Protein AF-A0A965VRT1-F1 (afdb_monomer_lite)

Radius of gyration: 18.02 Å; chains: 1; bounding box: 36×19×49 Å

Sequence (47 aa):
PDGWTVVTKDHSLSAQWEHTVLVTDTGYEVLTMGQLSREPGLLEGAA

pLDDT: mean 88.34, std 13.68, range [53.88, 98.44]

Foldseek 3Di:
DPVPDDADPVNDDDDDDDFDWDADPVGIDGPPDDPCRVCVCVVVPPD

Secondary structure (DSSP, 8-state):
--S-----TT----------EEEETTEEEETT--HHHH-GGGGTT--

Structure (mmCIF, N/CA/C/O backbone):
data_AF-A0A965VRT1-F1
#
_entry.id   AF-A0A965VRT1-F1
#
loop_
_atom_site.group_PDB
_atom_site.id
_atom_site.type_symbol
_atom_site.label_atom_id
_atom_site.label_alt_id
_atom_site.label_comp_id
_atom_site.label_asym_id
_atom_site.label_entity_id
_atom_site.label_seq_id
_atom_site.pdbx_PDB_ins_code
_atom_site.Cartn_x
_atom_site.Cartn_y
_atom_site.Cartn_z
_atom_site.occupancy
_atom_site.B_iso_or_equiv
_atom_site.auth_seq_id
_atom_site.auth_comp_id
_atom_site.auth_asym_id
_atom_site.auth_atom_id
_atom_site.pdbx_PDB_model_num
ATOM 1 N N . PRO A 1 1 ? 11.071 -8.229 -23.320 1.00 81.94 1 PRO A N 1
ATOM 2 C CA . PRO A 1 1 ? 10.420 -7.730 -22.085 1.00 81.94 1 PRO A CA 1
ATOM 3 C C . PRO A 1 1 ? 9.941 -8.917 -21.253 1.00 81.94 1 PRO A C 1
ATOM 5 O O . PRO A 1 1 ? 9.584 -9.929 -21.846 1.00 81.94 1 PRO A O 1
ATOM 8 N N . ASP A 1 2 ? 9.973 -8.817 -19.927 1.00 95.88 2 ASP A N 1
ATOM 9 C CA . ASP A 1 2 ? 9.548 -9.900 -19.022 1.00 95.88 2 ASP A CA 1
ATOM 10 C C . ASP A 1 2 ? 8.018 -10.021 -18.880 1.00 95.88 2 ASP A C 1
ATOM 12 O O . ASP A 1 2 ? 7.528 -11.026 -18.379 1.00 95.88 2 ASP A O 1
ATOM 16 N N . GLY A 1 3 ? 7.266 -9.022 -19.352 1.00 97.19 3 GLY A N 1
ATOM 17 C CA . GLY A 1 3 ? 5.804 -8.982 -19.279 1.00 97.19 3 GLY A CA 1
ATOM 18 C C . GLY A 1 3 ? 5.249 -8.457 -17.952 1.00 97.19 3 GLY A C 1
ATOM 19 O O . GLY A 1 3 ? 4.033 -8.420 -17.802 1.00 97.19 3 GLY A O 1
ATOM 20 N N . TRP A 1 4 ? 6.112 -8.027 -17.025 1.00 96.56 4 TRP A N 1
ATOM 21 C CA . TRP A 1 4 ? 5.732 -7.627 -15.664 1.00 96.56 4 TRP A CA 1
ATOM 22 C C . TRP A 1 4 ? 6.301 -6.278 -15.251 1.00 96.56 4 TRP A C 1
ATOM 24 O O . TRP A 1 4 ? 5.625 -5.509 -14.570 1.00 96.56 4 TRP A O 1
ATOM 34 N N . THR A 1 5 ? 7.536 -5.979 -15.648 1.00 96.75 5 THR A N 1
ATOM 35 C CA . THR A 1 5 ? 8.210 -4.763 -15.207 1.00 96.75 5 THR A CA 1
ATOM 36 C C . THR A 1 5 ? 7.547 -3.537 -15.826 1.00 96.75 5 THR A C 1
ATOM 38 O O . THR A 1 5 ? 7.564 -3.342 -17.044 1.00 96.75 5 THR A O 1
ATOM 41 N N . VAL A 1 6 ? 6.984 -2.687 -14.966 1.00 96.88 6 VAL A N 1
ATOM 42 C CA . VAL A 1 6 ? 6.430 -1.384 -15.341 1.00 96.88 6 VAL A CA 1
ATOM 43 C C . VAL A 1 6 ? 7.510 -0.319 -15.162 1.00 96.88 6 VAL A C 1
ATOM 45 O O . VAL A 1 6 ? 8.087 -0.189 -14.086 1.00 96.88 6 VAL A O 1
ATOM 48 N N . VAL A 1 7 ? 7.775 0.452 -16.218 1.00 96.50 7 VAL A N 1
ATOM 49 C CA . VAL A 1 7 ? 8.733 1.569 -16.217 1.00 96.50 7 VAL A CA 1
ATOM 50 C C . VAL A 1 7 ? 8.030 2.881 -16.552 1.00 96.50 7 VAL A C 1
ATOM 52 O O . VAL A 1 7 ? 7.061 2.902 -17.315 1.00 96.50 7 VAL A O 1
ATOM 55 N N . THR A 1 8 ? 8.514 3.989 -15.990 1.00 97.81 8 THR A N 1
ATOM 56 C CA . THR A 1 8 ? 8.062 5.335 -16.362 1.00 97.81 8 THR A CA 1
ATOM 57 C C . THR A 1 8 ? 8.452 5.630 -17.811 1.00 97.81 8 THR A C 1
ATOM 59 O O . THR A 1 8 ? 9.527 5.250 -18.274 1.00 97.81 8 THR A O 1
ATOM 62 N N . LYS A 1 9 ? 7.577 6.320 -18.555 1.00 97.69 9 LYS A N 1
ATOM 63 C CA . LYS A 1 9 ? 7.805 6.631 -19.980 1.00 97.69 9 LYS A CA 1
ATOM 64 C C . LYS A 1 9 ? 9.099 7.422 -20.213 1.00 97.69 9 LYS A C 1
ATOM 66 O O . LYS A 1 9 ? 9.732 7.272 -21.251 1.00 97.69 9 LYS A O 1
ATOM 71 N N . ASP A 1 10 ? 9.444 8.289 -19.271 1.00 98.25 10 ASP A N 1
ATOM 72 C CA . ASP A 1 10 ? 10.616 9.164 -19.287 1.00 98.25 10 ASP A CA 1
ATOM 73 C C . ASP A 1 10 ? 11.808 8.589 -18.509 1.00 98.25 10 ASP A C 1
ATOM 75 O O . ASP A 1 10 ? 12.855 9.227 -18.445 1.00 98.25 10 ASP A O 1
ATOM 79 N N . HIS A 1 11 ? 11.659 7.389 -17.939 1.00 97.06 11 HIS A N 1
ATOM 80 C CA . HIS A 1 11 ? 12.669 6.711 -17.130 1.00 97.06 11 HIS A CA 1
ATOM 81 C C . HIS A 1 11 ? 13.091 7.494 -15.872 1.00 97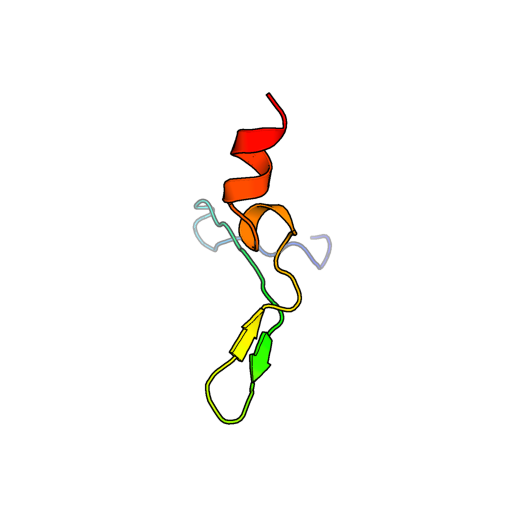.06 11 HIS A C 1
ATOM 83 O O . HIS A 1 11 ? 14.127 7.197 -15.272 1.00 97.06 11 HIS A O 1
ATOM 89 N N . SER A 1 12 ? 12.284 8.466 -15.438 1.00 98.38 12 SER A N 1
ATOM 90 C CA . SER A 1 12 ? 12.482 9.157 -14.165 1.00 98.38 12 SER A CA 1
ATOM 91 C C . SER A 1 12 ? 12.180 8.231 -12.980 1.00 98.38 12 SER A C 1
ATOM 93 O O . SER A 1 12 ? 11.464 7.233 -13.112 1.00 98.38 12 SER A O 1
ATOM 95 N N . LEU A 1 13 ? 12.710 8.573 -11.801 1.00 98.44 13 LEU A N 1
ATOM 96 C CA . LEU A 1 13 ? 12.529 7.798 -10.570 1.00 98.44 13 LEU A CA 1
ATOM 97 C C . LEU A 1 13 ? 11.052 7.712 -10.149 1.00 98.44 13 LEU A C 1
ATOM 99 O O . LEU A 1 13 ? 10.305 8.683 -10.251 1.00 98.44 13 LEU A O 1
ATOM 103 N N . SER A 1 14 ? 10.662 6.556 -9.611 1.00 98.06 14 SER A N 1
ATOM 104 C CA . SER A 1 14 ? 9.345 6.306 -9.019 1.00 98.06 14 SER A CA 1
ATOM 105 C C . SER A 1 14 ? 9.504 5.629 -7.656 1.00 98.06 14 SER A C 1
ATOM 107 O O . SER A 1 14 ? 10.470 4.900 -7.430 1.00 98.06 14 SER A O 1
ATOM 109 N N . ALA A 1 15 ? 8.561 5.883 -6.751 1.00 98.19 15 ALA A N 1
ATOM 110 C CA . ALA A 1 15 ? 8.451 5.234 -5.449 1.00 98.19 15 ALA A CA 1
ATOM 111 C C . ALA A 1 15 ? 6.973 4.938 -5.145 1.00 98.19 15 ALA A C 1
ATOM 113 O O . ALA A 1 15 ? 6.086 5.641 -5.633 1.00 98.19 15 ALA A O 1
ATOM 114 N N . GLN A 1 16 ? 6.714 3.912 -4.330 1.00 98.06 16 GLN A N 1
ATOM 115 C CA . GLN A 1 16 ? 5.376 3.474 -3.927 1.00 98.06 16 GLN A CA 1
ATOM 116 C C . 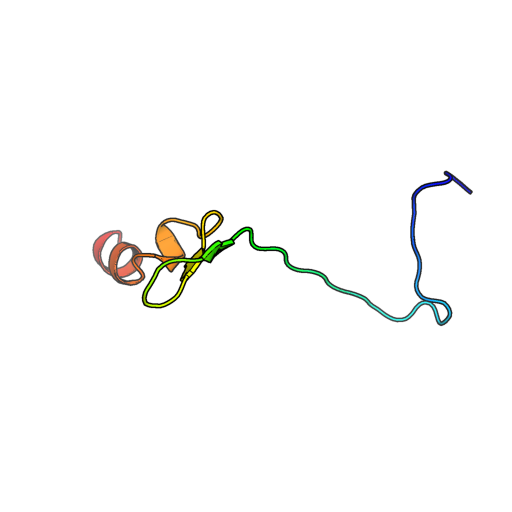GLN A 1 16 ? 5.380 3.092 -2.440 1.00 98.06 16 GLN A C 1
ATOM 118 O O . GLN A 1 16 ? 6.344 2.507 -1.949 1.00 98.06 16 GLN A O 1
ATOM 123 N N . TRP A 1 17 ? 4.269 3.370 -1.757 1.00 96.38 17 TRP A N 1
ATOM 124 C CA . TRP A 1 17 ? 3.905 2.781 -0.469 1.00 96.38 17 TRP A CA 1
ATOM 125 C C . TRP A 1 17 ? 2.471 2.258 -0.552 1.00 96.38 17 TRP A C 1
ATOM 127 O O . TRP A 1 17 ? 1.670 2.780 -1.328 1.00 96.38 17 TRP A O 1
ATOM 137 N N . GLU A 1 18 ? 2.140 1.250 0.252 1.00 96.94 18 GLU A N 1
ATOM 138 C CA . GLU A 1 18 ? 0.805 0.653 0.291 1.00 96.94 18 GLU A CA 1
ATOM 139 C C . GLU A 1 18 ? 0.369 0.394 1.736 1.00 96.94 18 GLU A C 1
ATOM 141 O O . GLU A 1 18 ? 1.141 -0.090 2.569 1.00 96.94 18 GLU A O 1
ATOM 146 N N . HIS A 1 19 ? -0.894 0.706 2.026 1.00 96.38 19 HIS A N 1
ATOM 147 C CA . HIS A 1 19 ? -1.555 0.315 3.259 1.00 96.38 19 HIS A CA 1
ATOM 148 C C . HIS A 1 19 ? -2.924 -0.285 2.966 1.00 96.38 19 HIS A C 1
ATOM 150 O O . HIS A 1 19 ? -3.705 0.276 2.199 1.00 96.38 19 HIS A O 1
ATOM 156 N N . THR A 1 20 ? -3.235 -1.395 3.634 1.00 97.69 20 THR A N 1
ATOM 157 C CA . THR A 1 20 ? -4.609 -1.903 3.692 1.00 97.69 20 THR A CA 1
ATOM 158 C C . THR A 1 20 ? -5.322 -1.234 4.860 1.00 97.69 20 THR A C 1
ATOM 160 O O . THR A 1 20 ? -4.790 -1.204 5.972 1.00 97.69 20 THR A O 1
ATOM 163 N N . VAL A 1 21 ? -6.522 -0.706 4.621 1.00 97.62 21 VAL A N 1
ATOM 164 C CA . VAL A 1 21 ? -7.320 -0.019 5.643 1.00 97.62 21 VAL A CA 1
ATOM 165 C C . VAL A 1 21 ? -8.685 -0.673 5.828 1.00 97.62 21 VAL A C 1
ATOM 167 O O . VAL A 1 21 ? -9.292 -1.145 4.868 1.00 97.62 21 VAL A O 1
AT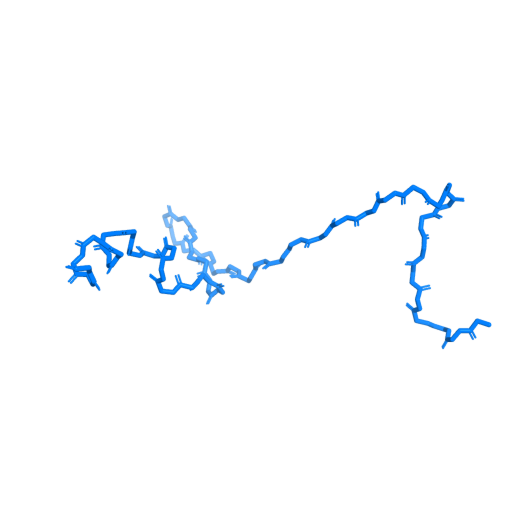OM 170 N N . LEU A 1 22 ? -9.171 -0.668 7.065 1.00 97.75 22 LEU A N 1
ATOM 171 C CA . LEU A 1 22 ? -10.547 -1.000 7.422 1.00 97.75 22 LEU A CA 1
ATOM 172 C C . LEU A 1 22 ? -11.304 0.296 7.704 1.00 97.75 22 LEU A C 1
ATOM 174 O O . LEU A 1 22 ? -10.880 1.063 8.561 1.00 97.75 22 LEU A O 1
ATOM 178 N N . VAL A 1 23 ? -12.424 0.532 7.024 1.00 98.25 23 VAL A N 1
ATOM 179 C CA . VAL A 1 23 ? -13.323 1.652 7.344 1.00 98.25 23 VAL A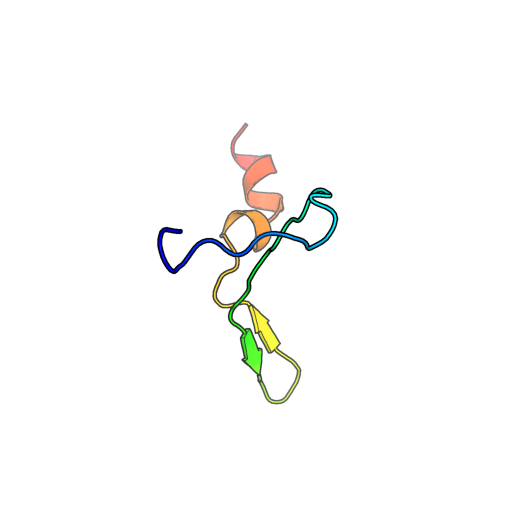 CA 1
ATOM 180 C C . VAL A 1 23 ? -14.191 1.275 8.544 1.00 98.25 23 VAL A C 1
ATOM 182 O O . VAL A 1 23 ? -14.705 0.159 8.613 1.00 98.25 23 VAL A O 1
ATOM 185 N N . THR A 1 24 ? -14.361 2.205 9.477 1.00 98.06 24 THR A N 1
ATOM 186 C CA . THR A 1 24 ? -15.195 2.063 10.675 1.00 98.06 24 THR A CA 1
ATOM 187 C C . THR A 1 24 ? -16.241 3.177 10.719 1.00 98.06 24 THR A C 1
ATOM 189 O O . THR A 1 24 ? -16.165 4.139 9.954 1.00 98.06 24 THR A O 1
ATOM 192 N N . ASP A 1 25 ? -17.206 3.089 11.636 1.00 98.31 25 ASP A N 1
ATOM 193 C CA . ASP A 1 25 ? -18.284 4.085 11.760 1.00 98.31 25 ASP A CA 1
ATOM 194 C C . ASP A 1 25 ? -17.778 5.51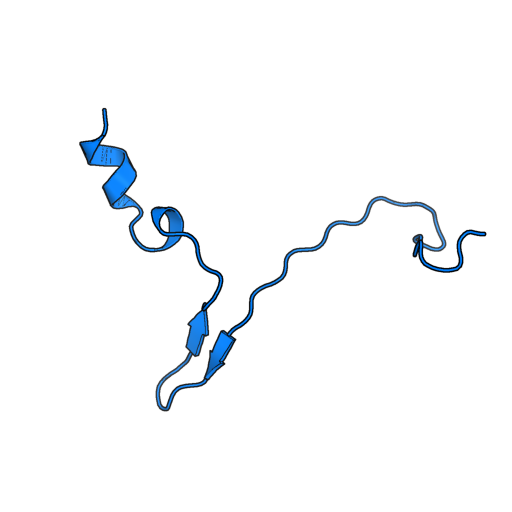4 12.024 1.00 98.31 25 ASP A C 1
ATOM 196 O O . ASP A 1 25 ? -18.461 6.491 11.720 1.00 98.31 25 ASP A O 1
ATOM 200 N N . THR A 1 26 ? -16.580 5.648 12.598 1.00 98.12 26 THR A N 1
ATOM 201 C CA . THR A 1 26 ? -15.992 6.931 13.001 1.00 98.12 26 THR A CA 1
ATOM 202 C C . THR A 1 26 ? -14.687 7.267 12.277 1.00 98.12 26 THR A C 1
ATOM 204 O O . THR A 1 26 ? -14.119 8.329 12.532 1.00 98.12 26 THR A O 1
ATOM 207 N N . GLY A 1 27 ? -14.196 6.409 11.373 1.00 97.25 27 GLY A N 1
ATOM 208 C CA . GLY A 1 27 ? -12.923 6.630 10.685 1.00 97.25 27 GLY A CA 1
ATOM 209 C C . GLY A 1 27 ? -12.374 5.396 9.972 1.00 97.25 27 GLY A C 1
ATOM 210 O O . GLY A 1 27 ? -13.075 4.745 9.199 1.00 97.25 27 GLY A O 1
ATOM 211 N N . TYR A 1 28 ? -11.088 5.104 10.187 1.00 97.06 28 TYR A N 1
ATOM 212 C CA . TYR A 1 28 ? -10.419 3.935 9.620 1.00 97.06 28 TYR A CA 1
ATOM 213 C C . TYR A 1 28 ? -9.304 3.400 10.527 1.00 97.06 28 TYR A C 1
ATOM 215 O O . TYR A 1 28 ? -8.715 4.140 11.313 1.00 97.06 28 TYR A O 1
ATOM 223 N N . GLU A 1 29 ? -8.981 2.118 10.372 1.00 94.62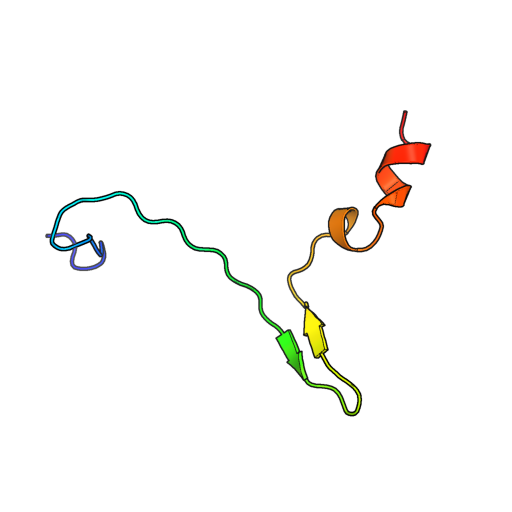 29 GLU A N 1
ATOM 224 C CA . GLU A 1 29 ? -7.798 1.474 10.944 1.00 94.62 29 GLU A CA 1
ATOM 225 C C . GLU A 1 29 ? -6.822 1.087 9.828 1.00 94.62 29 GLU A C 1
ATOM 227 O O . GLU A 1 29 ? -7.221 0.527 8.806 1.00 94.62 29 GLU A O 1
ATOM 232 N N . VAL A 1 30 ? -5.531 1.363 10.024 1.00 95.50 30 VAL A N 1
ATOM 233 C CA . VAL A 1 30 ? -4.464 0.914 9.119 1.00 95.50 30 VAL A CA 1
ATOM 234 C C . VAL A 1 30 ? -4.013 -0.483 9.541 1.00 95.50 30 VAL A C 1
ATOM 236 O O . VAL A 1 30 ? -3.262 -0.638 10.501 1.00 95.50 30 VAL A O 1
ATOM 239 N N . LEU A 1 31 ? -4.448 -1.505 8.805 1.00 94.81 31 LEU A N 1
ATOM 240 C CA . LEU A 1 31 ? -4.213 -2.914 9.148 1.00 94.81 31 LEU A CA 1
ATOM 241 C C . LEU A 1 31 ? -2.751 -3.343 8.969 1.00 94.81 31 LEU A C 1
ATOM 243 O O . LEU A 1 31 ? -2.301 -4.313 9.567 1.00 94.81 31 LEU A O 1
ATOM 247 N N . THR A 1 32 ? -2.004 -2.617 8.142 1.00 94.38 32 THR A N 1
ATOM 248 C CA . THR A 1 32 ? -0.603 -2.903 7.798 1.00 94.38 32 THR A CA 1
ATOM 249 C C . THR A 1 32 ? 0.386 -1.988 8.523 1.00 94.38 32 THR A C 1
ATOM 251 O O . THR A 1 32 ? 1.526 -1.838 8.087 1.00 94.38 32 THR A O 1
ATOM 254 N N . MET A 1 33 ? -0.038 -1.326 9.603 1.00 92.50 33 MET A N 1
ATOM 255 C CA . MET A 1 33 ? 0.843 -0.474 10.399 1.00 92.50 33 MET A CA 1
ATOM 256 C C . MET A 1 33 ? 1.715 -1.324 11.334 1.00 92.50 33 MET A C 1
ATOM 258 O O . MET A 1 33 ? 1.215 -2.176 12.065 1.00 92.50 33 MET A O 1
ATOM 262 N N . GLY A 1 34 ? 3.029 -1.088 11.322 1.00 84.88 34 GLY A N 1
ATOM 263 C CA . GLY A 1 34 ? 3.964 -1.766 12.220 1.00 84.88 34 GLY A CA 1
ATOM 264 C C . GLY A 1 34 ? 3.822 -1.309 13.677 1.00 84.88 34 GLY A C 1
ATOM 265 O O . GLY A 1 34 ? 3.424 -0.177 13.949 1.00 84.88 34 GLY A O 1
ATOM 266 N N . GLN A 1 35 ? 4.212 -2.171 14.622 1.00 74.31 35 GLN A N 1
ATOM 267 C CA . GLN A 1 35 ? 4.079 -1.916 16.065 1.00 74.31 35 GLN A CA 1
ATOM 268 C C . GLN A 1 35 ? 4.815 -0.647 16.526 1.00 74.31 35 GLN A C 1
ATOM 270 O O . GLN A 1 35 ? 4.295 0.097 17.348 1.00 74.31 35 GLN A O 1
ATOM 275 N N . LEU A 1 36 ? 5.983 -0.356 15.942 1.00 73.56 36 LEU A N 1
ATOM 276 C CA . LEU A 1 36 ? 6.757 0.858 16.232 1.00 73.56 36 LEU A CA 1
ATOM 277 C C . LEU A 1 36 ? 6.026 2.145 15.829 1.00 73.56 36 LEU A C 1
ATOM 279 O O . LEU A 1 36 ? 6.122 3.155 16.513 1.00 73.56 36 LEU A O 1
ATOM 283 N N . SER A 1 37 ? 5.295 2.111 14.716 1.00 77.12 37 SER A N 1
ATOM 284 C CA . SER A 1 37 ? 4.513 3.256 14.241 1.00 77.12 37 SER A CA 1
ATOM 285 C C . SER A 1 37 ? 3.208 3.419 15.017 1.00 77.12 37 SER A C 1
ATOM 287 O O . SER A 1 37 ? 2.691 4.528 15.105 1.00 77.12 37 SER A O 1
ATOM 289 N N . ARG A 1 38 ? 2.685 2.320 15.576 1.00 76.44 38 ARG A N 1
ATOM 290 C CA . ARG A 1 38 ? 1.486 2.315 16.421 1.00 76.44 38 ARG A CA 1
ATOM 291 C C . ARG A 1 38 ? 1.778 2.852 17.823 1.00 76.44 38 ARG A C 1
ATOM 293 O O . ARG A 1 38 ? 0.951 3.563 18.372 1.00 76.44 38 ARG A O 1
ATOM 300 N N . GLU A 1 39 ? 2.967 2.562 18.352 1.00 79.75 39 GLU A N 1
ATOM 301 C CA . GLU A 1 39 ? 3.406 2.948 19.698 1.00 79.75 39 GLU A CA 1
ATOM 302 C C . GLU A 1 39 ? 4.792 3.622 19.649 1.00 79.75 39 GLU A C 1
ATOM 304 O O . GLU A 1 39 ? 5.805 2.980 19.947 1.00 79.75 39 GLU A O 1
ATOM 309 N N . PRO A 1 40 ? 4.883 4.918 19.293 1.00 66.31 40 PRO A N 1
ATOM 310 C CA . PRO A 1 40 ? 6.170 5.610 19.174 1.00 66.31 40 PRO A CA 1
ATOM 311 C C . PRO A 1 40 ? 7.013 5.577 20.463 1.00 66.31 40 PRO A C 1
ATOM 313 O O . PRO A 1 40 ? 8.240 5.526 20.397 1.00 66.31 40 PRO A O 1
ATOM 316 N N . GLY A 1 41 ? 6.361 5.532 21.632 1.00 72.19 41 GLY A N 1
ATOM 317 C CA . GLY A 1 41 ? 7.014 5.449 22.944 1.00 72.19 41 GLY A CA 1
ATOM 318 C C . GLY A 1 41 ? 7.693 4.105 23.245 1.00 72.19 41 GLY A C 1
ATOM 319 O O . GLY A 1 41 ? 8.475 4.017 24.187 1.00 72.19 41 GLY A O 1
ATOM 320 N N . LEU A 1 42 ? 7.467 3.058 22.437 1.00 65.56 42 LEU A N 1
ATOM 321 C CA . LEU A 1 42 ? 8.153 1.768 22.597 1.00 65.56 42 LEU A CA 1
ATOM 322 C C . LEU A 1 42 ? 9.671 1.887 22.357 1.00 65.56 42 LEU A C 1
ATOM 324 O O . LEU A 1 42 ? 10.443 1.088 22.883 1.00 65.56 42 LEU A O 1
ATOM 328 N N . LEU A 1 43 ? 10.103 2.893 21.589 1.00 62.06 43 LEU A N 1
ATOM 329 C CA . LEU A 1 43 ? 11.518 3.169 21.329 1.00 62.06 43 LEU A CA 1
ATOM 330 C C . LEU A 1 43 ? 12.221 3.861 22.506 1.00 62.06 43 LEU A C 1
ATOM 332 O O . LEU A 1 43 ? 13.429 3.709 22.658 1.00 62.06 43 LEU A O 1
ATOM 336 N N . GLU A 1 44 ? 11.488 4.588 23.352 1.00 63.03 44 GLU A N 1
ATOM 337 C CA . GLU A 1 44 ? 12.065 5.380 24.449 1.00 63.03 44 GLU A CA 1
ATOM 338 C C . GLU A 1 44 ? 12.417 4.532 25.685 1.00 63.03 44 GLU A C 1
ATOM 340 O O . GLU A 1 44 ? 13.255 4.938 26.482 1.00 63.03 44 GLU A O 1
ATOM 345 N N . GLY A 1 45 ? 11.820 3.343 25.839 1.00 58.41 45 GLY A N 1
ATOM 346 C CA . GLY A 1 45 ? 12.074 2.426 26.963 1.00 58.41 45 GLY A CA 1
ATOM 347 C C . GLY A 1 45 ? 13.016 1.255 26.659 1.00 58.41 45 GLY A C 1
ATOM 348 O O . GLY A 1 45 ? 13.221 0.407 27.524 1.00 58.41 45 GLY A O 1
ATOM 349 N N . ALA A 1 46 ? 13.541 1.167 25.433 1.00 59.09 46 ALA A N 1
ATOM 350 C CA . ALA A 1 46 ? 14.397 0.068 24.973 1.00 59.09 46 ALA A CA 1
ATOM 351 C C . ALA A 1 46 ? 15.898 0.428 24.925 1.00 59.09 46 ALA A C 1
ATOM 353 O O . ALA A 1 46 ? 16.694 -0.379 24.438 1.00 59.09 46 ALA A O 1
ATOM 354 N N . ALA A 1 47 ? 16.266 1.623 25.405 1.00 53.88 47 ALA A N 1
ATOM 355 C CA . ALA A 1 47 ? 17.637 2.128 25.498 1.00 53.88 47 ALA A CA 1
ATOM 356 C C . ALA A 1 47 ? 18.163 2.096 26.939 1.00 53.88 47 ALA A C 1
ATOM 358 O O . ALA A 1 47 ? 17.372 2.385 27.865 1.00 53.88 47 ALA A O 1
#